Protein AF-A0A0V7ZG40-F1 (afdb_monomer_lite)

Foldseek 3Di:
DPPDVVVLLVLLVVFFDADDDWAALVVLCVVVVHDSVLLVVLLVLLCVQPVSCVQQPADPVRHGDNPDTHDRLSSRSSRSLVSLCVVVVDSVVSSVVCVVPVVSSDPVVSVVVVVVVVVPPPPPD

Organism: NCBI:txid371196

pLDDT: mean 81.97, std 12.68, range [37.78, 92.75]

Radius of gyration: 14.57 Å; chains: 1; bounding box: 39×41×30 Å

Structure (mmCIF, N/CA/C/O backbone):
data_AF-A0A0V7ZG40-F1
#
_entry.id   AF-A0A0V7ZG40-F1
#
loop_
_atom_site.group_PDB
_atom_site.id
_atom_site.type_symbol
_atom_site.label_atom_id
_atom_site.label_alt_id
_atom_site.label_comp_id
_atom_site.label_asym_id
_atom_site.label_entity_id
_atom_site.label_seq_id
_atom_site.pdbx_PDB_ins_code
_atom_site.Cartn_x
_atom_site.Cartn_y
_atom_site.Cartn_z
_atom_site.occupancy
_atom_site.B_iso_or_equiv
_atom_site.auth_seq_id
_atom_site.auth_comp_id
_atom_site.auth_asym_id
_atom_site.auth_atom_id
_atom_site.pdbx_PDB_model_num
ATOM 1 N N . MET A 1 1 ? -11.353 15.785 14.282 1.00 44.00 1 MET A N 1
ATOM 2 C CA . MET A 1 1 ? -12.129 15.208 13.162 1.00 44.00 1 MET A CA 1
ATOM 3 C C . MET A 1 1 ? -11.917 13.700 13.144 1.00 44.00 1 MET A C 1
ATOM 5 O O . MET A 1 1 ? -10.869 13.249 12.698 1.00 44.00 1 MET A O 1
ATOM 9 N N . GLN A 1 2 ? -12.852 12.923 13.694 1.00 45.84 2 GLN A N 1
ATOM 10 C CA . GLN A 1 2 ? -12.866 11.469 13.514 1.00 45.84 2 GLN A CA 1
ATOM 11 C C . GLN A 1 2 ? -13.516 11.190 12.157 1.00 45.84 2 GLN A C 1
ATOM 13 O O . GLN A 1 2 ? -14.728 11.312 12.011 1.00 45.84 2 GLN A O 1
ATOM 18 N N . VAL A 1 3 ? -12.708 10.893 11.141 1.00 54.16 3 VAL A N 1
ATOM 19 C CA . VAL A 1 3 ? -13.236 10.301 9.907 1.00 54.16 3 VAL A CA 1
ATOM 20 C C . VAL A 1 3 ? -13.746 8.913 10.291 1.00 54.16 3 VAL A C 1
ATOM 22 O O . VAL A 1 3 ? -12.994 8.135 10.880 1.00 54.16 3 VAL A O 1
ATOM 25 N N . GLN A 1 4 ? -15.028 8.642 10.046 1.00 60.81 4 GLN A N 1
ATOM 26 C CA . GLN A 1 4 ? -15.668 7.385 10.425 1.00 60.81 4 GLN A CA 1
ATOM 27 C C . GLN A 1 4 ? -14.916 6.219 9.766 1.00 60.81 4 GLN A C 1
ATOM 29 O O . GLN A 1 4 ? -14.747 6.197 8.547 1.00 60.81 4 GLN A O 1
ATOM 34 N N . ALA A 1 5 ? -14.442 5.263 10.570 1.00 62.19 5 ALA A N 1
ATOM 35 C CA . ALA A 1 5 ? -13.622 4.134 10.112 1.00 62.19 5 ALA A CA 1
ATOM 36 C C . ALA A 1 5 ? -14.266 3.358 8.947 1.00 62.19 5 ALA A C 1
ATOM 38 O O . ALA A 1 5 ? -13.562 2.860 8.074 1.00 62.19 5 ALA A O 1
ATOM 39 N N . HIS A 1 6 ? -15.600 3.343 8.891 1.00 67.38 6 HIS A N 1
ATOM 40 C CA . HIS A 1 6 ? -16.380 2.740 7.816 1.00 67.38 6 HIS A CA 1
ATOM 41 C C . HIS A 1 6 ? -16.106 3.366 6.436 1.00 67.38 6 HIS A C 1
ATOM 43 O O . HIS A 1 6 ? -15.906 2.648 5.465 1.00 67.38 6 HIS A O 1
ATOM 49 N N . THR A 1 7 ? -16.007 4.697 6.337 1.00 77.88 7 THR A N 1
ATOM 50 C CA . THR A 1 7 ? -15.710 5.379 5.064 1.00 77.88 7 THR A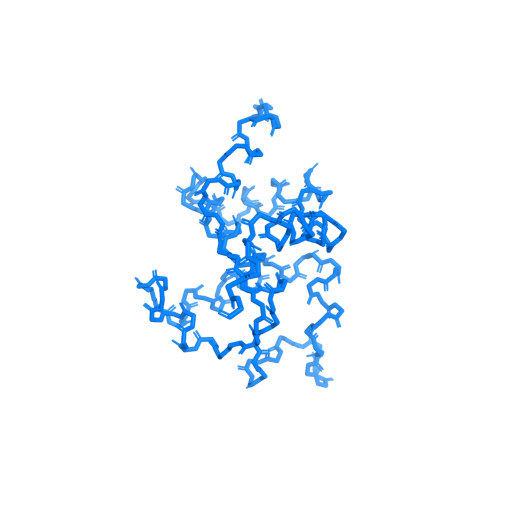 CA 1
ATOM 51 C C . THR A 1 7 ? -14.311 5.041 4.556 1.00 77.88 7 THR A C 1
ATOM 53 O O . THR A 1 7 ? -14.096 4.897 3.354 1.00 77.88 7 THR A O 1
ATOM 56 N N . ILE A 1 8 ? -13.353 4.903 5.478 1.00 79.25 8 ILE A N 1
ATOM 57 C CA . ILE A 1 8 ? -11.979 4.532 5.140 1.00 79.25 8 ILE A CA 1
ATOM 58 C C . ILE A 1 8 ? -11.921 3.086 4.658 1.00 79.25 8 ILE A C 1
ATOM 60 O O . ILE A 1 8 ? -11.273 2.828 3.652 1.00 79.25 8 ILE A O 1
ATOM 64 N N . ASP A 1 9 ? -12.610 2.159 5.317 1.00 78.94 9 ASP A N 1
ATOM 65 C CA . ASP A 1 9 ? -12.619 0.756 4.900 1.00 78.94 9 ASP A CA 1
ATOM 66 C C . ASP A 1 9 ? -13.176 0.592 3.474 1.00 78.94 9 ASP A C 1
ATOM 68 O O . ASP A 1 9 ? -12.483 0.060 2.606 1.00 78.94 9 ASP A O 1
ATOM 72 N N . THR A 1 10 ? -14.328 1.204 3.175 1.00 81.25 10 THR A N 1
ATOM 73 C CA . THR A 1 10 ? -14.924 1.200 1.827 1.00 81.25 10 THR A CA 1
ATOM 74 C C . THR A 1 10 ? -14.009 1.834 0.773 1.00 81.25 10 THR A C 1
ATOM 76 O O . THR A 1 10 ? -13.865 1.314 -0.336 1.00 81.25 10 THR A O 1
ATOM 79 N N . LEU A 1 11 ? -13.348 2.952 1.102 1.00 82.19 11 LEU A N 1
ATOM 80 C CA . LEU A 1 11 ? -12.375 3.598 0.212 1.00 82.19 11 LEU A CA 1
ATOM 81 C C . LEU A 1 11 ? -11.205 2.659 -0.116 1.00 82.19 11 LEU A C 1
ATOM 83 O O . LEU A 1 11 ? -10.721 2.632 -1.253 1.00 82.19 11 LEU A O 1
ATOM 87 N N . LEU A 1 12 ? -10.723 1.930 0.893 1.00 83.50 12 LEU A N 1
ATOM 88 C CA . LEU A 1 12 ? -9.592 1.027 0.759 1.00 83.50 12 LEU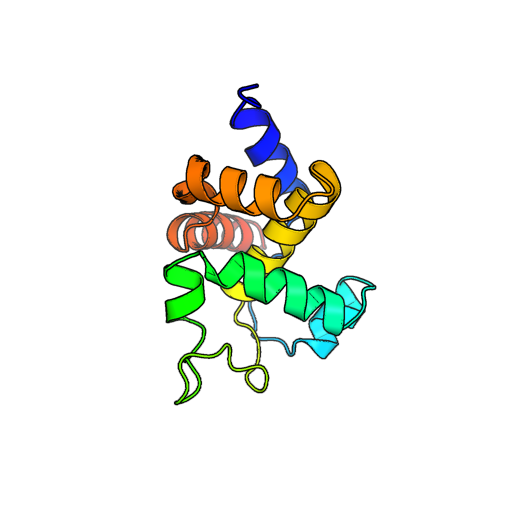 A CA 1
ATOM 89 C C . LEU A 1 12 ? -9.964 -0.216 -0.049 1.00 83.50 12 LEU A C 1
ATOM 91 O O . LEU A 1 12 ? -9.177 -0.606 -0.905 1.00 83.50 12 LEU A O 1
ATOM 95 N N . GLU A 1 13 ? -11.120 -0.830 0.179 1.00 79.06 13 GLU A N 1
ATOM 96 C CA . GLU A 1 13 ? -11.520 -2.060 -0.516 1.00 79.06 13 GLU A CA 1
ATOM 97 C C . GLU A 1 13 ? -11.736 -1.850 -2.020 1.00 79.06 13 GLU A C 1
ATOM 99 O O . GLU A 1 13 ? -11.202 -2.616 -2.820 1.00 79.06 13 GLU A O 1
ATOM 104 N N . ASN A 1 14 ? -12.384 -0.756 -2.423 1.00 75.00 14 ASN A N 1
ATOM 105 C CA . ASN A 1 14 ? -12.733 -0.526 -3.831 1.00 75.00 14 ASN A CA 1
ATOM 106 C C . ASN A 1 14 ? -11.542 -0.202 -4.751 1.00 75.00 14 ASN A C 1
ATOM 108 O O . ASN A 1 14 ? -11.643 -0.362 -5.963 1.00 75.00 14 ASN A O 1
ATOM 112 N N . ASN A 1 15 ? -10.421 0.276 -4.203 1.00 79.50 15 ASN A N 1
ATOM 113 C CA . ASN A 1 15 ? -9.296 0.792 -4.996 1.00 79.50 15 ASN A CA 1
ATOM 114 C C . ASN A 1 15 ? -7.956 0.109 -4.677 1.00 79.50 15 ASN A C 1
ATOM 116 O O . ASN A 1 15 ? -6.894 0.601 -5.075 1.00 79.50 15 ASN A O 1
ATOM 120 N N . SER A 1 16 ? -7.964 -0.969 -3.889 1.00 85.69 16 SER A N 1
ATOM 121 C CA . SER A 1 16 ? -6.742 -1.716 -3.576 1.00 85.69 16 SER A CA 1
ATOM 122 C C . SER A 1 16 ? -6.348 -2.641 -4.721 1.00 85.69 16 SER A C 1
ATOM 124 O O . SER A 1 16 ? -7.190 -3.192 -5.423 1.00 85.69 16 SER A O 1
ATOM 126 N N . ILE A 1 17 ? -5.043 -2.842 -4.884 1.00 86.38 17 ILE A N 1
ATOM 127 C CA . ILE A 1 17 ? -4.499 -3.833 -5.808 1.00 86.38 17 ILE A CA 1
ATOM 128 C C . ILE A 1 17 ? -4.341 -5.156 -5.072 1.00 86.38 17 ILE A C 1
ATOM 130 O O . ILE A 1 17 ? -3.737 -5.219 -4.000 1.00 86.38 17 ILE A O 1
ATOM 134 N N . TYR A 1 18 ? -4.836 -6.208 -5.706 1.00 86.50 18 TYR A N 1
ATOM 135 C CA . TYR A 1 18 ? -4.789 -7.580 -5.233 1.00 86.50 18 TYR A CA 1
ATOM 136 C C . TYR A 1 18 ? -3.988 -8.405 -6.238 1.00 86.50 18 TYR A C 1
ATOM 138 O O . TYR A 1 18 ? -4.235 -8.335 -7.442 1.00 86.50 18 TYR A O 1
ATOM 146 N N . MET A 1 19 ? -2.979 -9.127 -5.756 1.00 85.50 19 MET A N 1
ATOM 147 C CA . MET A 1 19 ? -2.089 -9.943 -6.582 1.00 85.50 19 MET A CA 1
ATOM 148 C C . MET A 1 19 ? -1.729 -11.224 -5.850 1.00 85.50 19 MET A C 1
ATOM 150 O O . MET A 1 19 ? -1.692 -11.245 -4.627 1.00 85.50 19 MET A O 1
ATOM 154 N N . ASP A 1 20 ? -1.415 -12.256 -6.617 1.00 84.94 20 ASP A N 1
ATOM 155 C CA . ASP A 1 20 ? -1.011 -13.588 -6.170 1.00 84.94 20 ASP A CA 1
ATOM 156 C C . ASP A 1 20 ? 0.487 -13.869 -6.397 1.00 84.94 20 ASP A C 1
ATOM 158 O O . ASP A 1 20 ? 1.011 -14.873 -5.923 1.00 84.94 20 ASP A O 1
ATOM 162 N N . TYR A 1 21 ? 1.211 -12.962 -7.064 1.00 86.88 21 TYR A N 1
ATOM 163 C CA . TYR A 1 21 ? 2.633 -13.114 -7.380 1.00 86.88 21 TYR A CA 1
ATOM 164 C C . TYR A 1 21 ? 3.469 -11.880 -7.012 1.00 86.88 21 TYR A C 1
ATOM 166 O O . TYR A 1 21 ? 2.974 -10.756 -6.907 1.00 86.88 21 TYR A O 1
ATOM 174 N N . ASN A 1 22 ? 4.777 -12.093 -6.837 1.00 88.88 22 ASN A N 1
ATOM 175 C CA . ASN A 1 22 ? 5.734 -11.032 -6.523 1.00 88.88 22 ASN A CA 1
ATOM 176 C C . ASN A 1 22 ? 6.029 -10.169 -7.762 1.00 88.88 22 ASN A C 1
ATOM 178 O O . ASN A 1 22 ? 6.235 -10.696 -8.857 1.00 88.88 22 ASN A O 1
ATOM 182 N N . ILE A 1 23 ? 6.137 -8.846 -7.598 1.00 89.81 23 ILE A N 1
ATOM 183 C CA . ILE A 1 23 ? 6.423 -7.923 -8.711 1.00 89.81 23 ILE A CA 1
ATOM 184 C C . ILE A 1 23 ? 7.522 -6.921 -8.396 1.00 89.81 23 ILE A C 1
ATOM 186 O O . ILE A 1 23 ? 7.692 -6.469 -7.269 1.00 89.81 23 ILE A O 1
ATOM 190 N N . SER A 1 24 ? 8.261 -6.495 -9.418 1.00 89.31 24 SER A N 1
ATOM 191 C CA . SER A 1 24 ? 9.217 -5.403 -9.254 1.00 89.31 24 SER A CA 1
ATOM 192 C C . SER A 1 24 ? 8.499 -4.063 -9.049 1.00 89.31 24 SER A C 1
ATOM 194 O O . SER A 1 24 ? 7.402 -3.827 -9.563 1.00 89.31 24 SER A O 1
ATOM 196 N N . ARG A 1 25 ? 9.158 -3.131 -8.350 1.00 86.81 25 ARG A N 1
ATOM 197 C CA . ARG A 1 25 ? 8.664 -1.750 -8.177 1.00 86.81 25 ARG A CA 1
ATOM 198 C C . ARG A 1 25 ? 8.435 -1.033 -9.507 1.00 86.81 25 ARG A C 1
ATOM 200 O O . ARG A 1 25 ? 7.579 -0.162 -9.586 1.00 86.81 25 ARG A O 1
ATOM 207 N N . GLU A 1 26 ? 9.198 -1.393 -10.536 1.00 88.38 26 GLU A N 1
ATOM 208 C CA . GLU A 1 26 ? 9.033 -0.846 -11.881 1.00 88.38 26 GLU A CA 1
ATOM 209 C C . GLU A 1 26 ? 7.767 -1.373 -12.563 1.00 88.38 26 GLU A C 1
ATOM 211 O O . GLU A 1 26 ? 7.030 -0.610 -13.186 1.00 88.38 26 GLU A O 1
ATOM 216 N N . LYS A 1 27 ? 7.470 -2.668 -12.412 1.00 89.19 27 LYS A N 1
ATOM 217 C CA . LYS A 1 27 ? 6.208 -3.222 -12.908 1.00 89.19 27 LYS A CA 1
ATOM 218 C C . LYS A 1 27 ? 5.030 -2.578 -12.177 1.00 89.19 27 LYS A C 1
ATOM 220 O O . LYS A 1 27 ? 4.092 -2.130 -12.826 1.00 89.19 27 LYS A O 1
ATOM 225 N N . LEU A 1 28 ? 5.134 -2.416 -10.854 1.00 88.56 28 LEU A N 1
ATOM 226 C CA . LEU A 1 28 ? 4.120 -1.719 -10.062 1.00 88.56 28 LEU A CA 1
ATOM 227 C C . LEU A 1 28 ? 3.930 -0.261 -10.506 1.00 88.56 28 LEU A C 1
ATOM 229 O O . LEU A 1 28 ? 2.797 0.194 -10.626 1.00 88.56 28 LEU A O 1
ATOM 233 N N . SER A 1 29 ? 5.014 0.472 -10.781 1.00 89.19 29 SER A N 1
ATOM 234 C CA . SER A 1 29 ? 4.926 1.868 -11.221 1.00 89.19 29 SER A CA 1
ATOM 235 C C . SER A 1 29 ? 4.210 1.999 -12.567 1.00 89.19 29 SER A C 1
ATOM 237 O O . SER A 1 29 ? 3.392 2.901 -12.734 1.00 89.19 29 SER A O 1
ATOM 239 N N . LYS A 1 30 ? 4.455 1.058 -13.493 1.00 90.19 30 LYS A N 1
ATOM 240 C CA . LYS A 1 30 ? 3.745 0.981 -14.780 1.00 90.19 30 LYS A CA 1
ATOM 241 C C . LYS A 1 30 ? 2.260 0.666 -14.580 1.00 90.19 30 LYS A C 1
ATOM 243 O O . LYS A 1 30 ? 1.422 1.356 -15.143 1.00 90.19 30 LYS A O 1
ATOM 248 N N . MET A 1 31 ? 1.928 -0.306 -13.727 1.00 88.25 31 MET A N 1
ATOM 249 C CA . MET A 1 31 ? 0.532 -0.679 -13.446 1.00 88.25 31 MET A CA 1
ATOM 250 C C . MET A 1 31 ? -0.267 0.441 -12.774 1.00 88.25 31 MET A C 1
ATOM 252 O O . MET A 1 31 ? -1.434 0.641 -13.085 1.00 88.25 31 MET A O 1
ATOM 256 N N . LEU A 1 32 ? 0.363 1.191 -11.870 1.00 85.75 32 LEU A N 1
ATOM 257 C CA . LEU A 1 32 ? -0.261 2.318 -11.173 1.00 85.75 32 LEU A CA 1
ATOM 258 C C . LEU A 1 32 ? -0.184 3.644 -11.945 1.00 85.75 32 LEU A C 1
ATOM 260 O O . LEU A 1 32 ? -0.617 4.668 -11.410 1.00 85.75 32 LEU A O 1
ATOM 264 N N . ASN A 1 33 ? 0.394 3.632 -13.151 1.00 89.12 33 ASN A N 1
ATOM 265 C CA . ASN A 1 33 ? 0.686 4.807 -13.971 1.00 89.12 33 ASN A CA 1
ATOM 266 C C . ASN A 1 33 ? 1.299 5.964 -13.156 1.00 89.12 33 ASN A C 1
ATOM 268 O O . ASN A 1 33 ? 0.804 7.090 -13.139 1.00 89.12 33 ASN A O 1
ATOM 272 N N . CYS A 1 34 ? 2.350 5.664 -12.392 1.00 88.44 34 CYS A N 1
ATOM 273 C CA . CYS A 1 34 ? 3.012 6.636 -11.526 1.00 88.44 34 CYS A CA 1
ATOM 274 C C . CYS A 1 34 ? 4.533 6.473 -11.558 1.00 88.44 34 CYS A C 1
ATOM 276 O O . CYS A 1 34 ? 5.065 5.480 -12.051 1.00 88.44 34 CYS A O 1
ATOM 278 N N . SER A 1 35 ? 5.266 7.458 -11.036 1.00 89.88 35 SER A N 1
ATOM 279 C CA . SER A 1 35 ? 6.728 7.411 -11.051 1.00 89.88 35 SER A CA 1
ATOM 280 C C . SER A 1 35 ? 7.287 6.404 -10.037 1.00 89.88 35 SER A C 1
ATOM 282 O O . SER A 1 35 ? 6.737 6.195 -8.951 1.00 89.88 35 SER A O 1
ATOM 284 N N . ARG A 1 36 ? 8.451 5.813 -10.342 1.00 86.44 36 ARG A N 1
ATOM 285 C CA . ARG A 1 36 ? 9.173 4.925 -9.405 1.00 86.44 36 ARG A CA 1
ATOM 286 C C . ARG A 1 36 ? 9.491 5.622 -8.078 1.00 86.44 36 ARG A C 1
ATOM 288 O O . ARG A 1 36 ? 9.380 5.007 -7.019 1.00 86.44 36 ARG A O 1
ATOM 295 N N . ALA A 1 37 ? 9.835 6.911 -8.130 1.00 88.44 37 ALA A N 1
ATOM 296 C CA . ALA A 1 37 ? 10.083 7.732 -6.947 1.00 88.44 37 ALA A CA 1
ATOM 297 C C . ALA A 1 37 ? 8.830 7.864 -6.065 1.00 88.44 37 ALA A C 1
ATOM 299 O O . ALA A 1 37 ? 8.924 7.819 -4.837 1.00 88.44 37 ALA A O 1
ATOM 300 N N . TYR A 1 38 ? 7.646 7.960 -6.680 1.00 90.00 38 TYR A N 1
ATOM 301 C CA . TYR A 1 38 ? 6.382 7.987 -5.953 1.00 90.00 38 TYR A CA 1
ATOM 302 C C . TYR A 1 38 ? 6.095 6.648 -5.261 1.00 90.00 38 TYR A C 1
ATOM 304 O O . TYR A 1 38 ? 5.814 6.641 -4.064 1.00 90.00 38 TYR A O 1
ATOM 312 N N . ILE A 1 39 ? 6.288 5.513 -5.945 1.00 90.00 39 ILE A N 1
ATOM 313 C CA . ILE A 1 39 ? 6.201 4.180 -5.316 1.00 90.00 39 ILE A CA 1
ATOM 314 C C . ILE A 1 39 ? 7.161 4.063 -4.130 1.00 90.00 39 ILE A C 1
ATOM 316 O O . ILE A 1 39 ? 6.786 3.562 -3.072 1.00 90.00 39 ILE A O 1
ATOM 320 N N . GLN A 1 40 ? 8.389 4.570 -4.260 1.00 88.94 40 GLN A N 1
ATOM 321 C CA . GLN A 1 40 ? 9.353 4.552 -3.163 1.00 88.94 40 GLN A CA 1
ATOM 322 C C . GLN A 1 40 ? 8.913 5.430 -1.981 1.00 88.94 40 GLN A C 1
ATOM 324 O O . GLN A 1 40 ? 9.095 5.037 -0.828 1.00 88.94 40 GLN A O 1
ATOM 329 N N . LYS A 1 41 ? 8.296 6.591 -2.236 1.00 90.12 41 LYS A N 1
ATOM 330 C CA . LYS A 1 41 ? 7.695 7.440 -1.193 1.00 90.12 41 LYS A CA 1
ATOM 331 C C . LYS A 1 41 ? 6.568 6.707 -0.461 1.00 90.12 41 LYS A C 1
ATOM 333 O O . LYS A 1 41 ? 6.540 6.725 0.768 1.00 90.12 41 LYS A O 1
ATOM 338 N N . LEU A 1 42 ? 5.6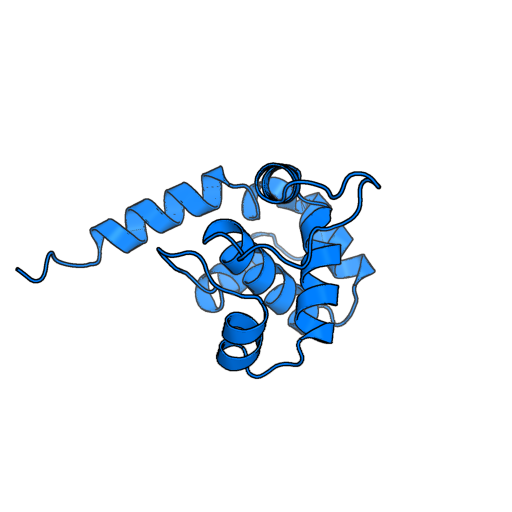86 6.026 -1.192 1.00 91.31 42 LEU A N 1
ATOM 339 C CA . LEU A 1 42 ? 4.608 5.223 -0.608 1.00 91.31 42 LEU A CA 1
ATOM 340 C C . LEU A 1 42 ? 5.157 4.052 0.213 1.00 91.31 42 LEU A C 1
ATOM 342 O O . LEU A 1 42 ? 4.717 3.846 1.339 1.00 91.31 42 LEU A O 1
ATOM 346 N N . ALA A 1 43 ? 6.173 3.348 -0.291 1.00 89.50 43 ALA A N 1
ATOM 347 C CA . ALA A 1 43 ? 6.835 2.263 0.429 1.00 89.50 43 ALA A CA 1
ATOM 348 C C . ALA A 1 43 ? 7.467 2.740 1.749 1.00 89.50 43 ALA A C 1
ATOM 350 O O . ALA A 1 43 ? 7.359 2.058 2.763 1.00 89.50 43 ALA A O 1
ATOM 351 N N . LYS A 1 44 ? 8.070 3.939 1.776 1.00 89.38 44 LYS A N 1
ATOM 352 C CA . LYS A 1 44 ? 8.585 4.551 3.016 1.00 89.38 44 LYS A CA 1
ATOM 353 C C . LYS A 1 44 ? 7.477 4.837 4.034 1.00 89.38 44 LYS A C 1
ATOM 355 O O . 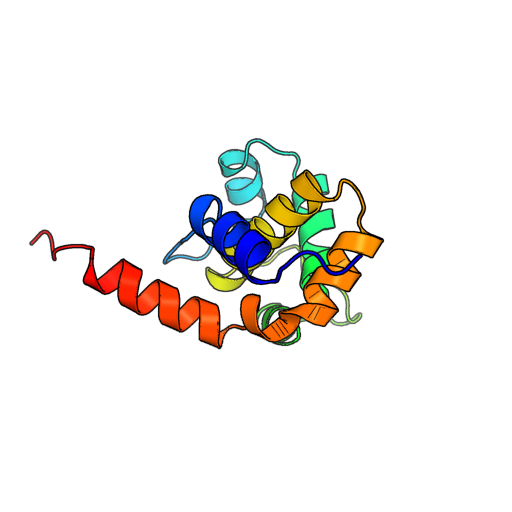LYS A 1 44 ? 7.709 4.695 5.230 1.00 89.38 44 LYS A O 1
ATOM 360 N N . ILE A 1 45 ? 6.285 5.230 3.579 1.00 90.62 45 ILE A N 1
ATOM 361 C CA . ILE A 1 45 ? 5.123 5.415 4.460 1.00 90.62 45 ILE A CA 1
ATOM 362 C C . ILE A 1 45 ? 4.614 4.054 4.947 1.00 90.62 45 ILE A C 1
ATOM 364 O O . ILE A 1 45 ? 4.419 3.884 6.145 1.00 90.62 45 ILE A O 1
ATOM 368 N N . ALA A 1 46 ? 4.479 3.070 4.054 1.00 89.88 46 ALA A N 1
ATOM 369 C CA . ALA A 1 46 ? 4.062 1.706 4.386 1.00 89.88 46 ALA A CA 1
ATOM 370 C C . ALA A 1 46 ? 5.021 1.017 5.374 1.00 89.88 46 ALA A C 1
ATOM 372 O O . ALA A 1 46 ? 4.591 0.196 6.178 1.00 89.88 46 ALA A O 1
ATOM 373 N N . PHE A 1 47 ? 6.299 1.408 5.396 1.00 88.44 47 PHE A N 1
ATOM 374 C CA . PHE A 1 47 ? 7.308 0.891 6.324 1.00 88.44 47 PHE A CA 1
ATOM 375 C C . PHE A 1 47 ? 6.984 1.140 7.811 1.00 88.44 47 PHE A C 1
ATOM 377 O O . PHE A 1 47 ? 7.619 0.563 8.688 1.00 88.44 47 PHE A O 1
ATOM 384 N N . ILE A 1 48 ? 5.993 1.971 8.152 1.00 87.69 48 ILE A N 1
ATOM 385 C CA . ILE A 1 48 ? 5.508 2.075 9.540 1.00 87.69 48 ILE A CA 1
ATOM 386 C C . ILE A 1 48 ? 4.732 0.830 9.997 1.00 87.69 48 ILE A C 1
ATOM 388 O O . ILE A 1 48 ? 4.523 0.660 11.201 1.00 87.69 48 ILE A O 1
ATOM 392 N N . LEU A 1 49 ? 4.296 -0.014 9.058 1.00 88.19 49 LEU A N 1
ATOM 393 C CA . LEU A 1 49 ? 3.578 -1.251 9.324 1.00 88.19 49 LEU A CA 1
ATOM 394 C C . LEU A 1 49 ? 4.571 -2.357 9.715 1.00 88.19 49 LEU A C 1
ATOM 396 O O . LEU A 1 49 ? 5.530 -2.607 8.977 1.00 88.19 49 LEU A O 1
ATOM 400 N N . PRO A 1 50 ? 4.355 -3.045 10.848 1.00 86.94 50 PRO A N 1
ATOM 401 C CA . PRO A 1 50 ? 5.265 -4.087 11.314 1.00 86.94 50 PRO A CA 1
ATOM 402 C C . PRO A 1 50 ? 5.334 -5.263 10.336 1.00 86.94 50 PRO A C 1
ATOM 404 O O . PRO A 1 50 ? 6.425 -5.730 10.026 1.00 86.94 50 PRO A O 1
ATOM 407 N N . ASP A 1 51 ? 4.203 -5.692 9.779 1.00 88.38 51 ASP A N 1
ATOM 408 C CA . ASP A 1 51 ? 4.187 -6.823 8.845 1.00 88.38 51 ASP A CA 1
ATOM 409 C C . ASP A 1 51 ? 4.852 -6.471 7.507 1.00 88.38 51 ASP A C 1
ATOM 411 O O . ASP A 1 51 ? 5.512 -7.306 6.897 1.00 88.38 51 ASP A O 1
ATOM 415 N N . TYR A 1 52 ? 4.773 -5.201 7.083 1.00 87.88 52 TYR A N 1
ATOM 416 C CA . TYR A 1 52 ? 5.454 -4.735 5.868 1.00 87.88 52 TYR A CA 1
ATOM 417 C C . TYR A 1 52 ? 6.972 -4.802 6.036 1.00 87.88 52 TYR A C 1
ATOM 419 O O . TYR A 1 52 ? 7.688 -5.211 5.123 1.00 87.88 52 TYR A O 1
ATOM 427 N N . LYS A 1 53 ? 7.458 -4.425 7.224 1.00 83.50 53 LYS A N 1
ATOM 428 C CA . LYS A 1 53 ? 8.867 -4.550 7.608 1.00 83.50 53 LYS A CA 1
ATOM 429 C C . LYS A 1 53 ? 9.328 -6.000 7.685 1.00 83.50 53 LYS A C 1
ATOM 431 O O . LYS A 1 53 ? 10.452 -6.266 7.300 1.00 83.50 53 LYS A O 1
ATOM 436 N N . LYS A 1 54 ? 8.493 -6.925 8.165 1.00 83.94 54 LYS A N 1
ATOM 437 C CA . LYS A 1 54 ? 8.854 -8.351 8.235 1.00 83.94 54 LYS A CA 1
ATOM 438 C C . LYS A 1 54 ? 9.062 -8.957 6.847 1.00 83.94 54 LYS A C 1
ATOM 440 O O . LYS A 1 54 ? 10.023 -9.686 6.645 1.00 83.94 54 LYS A O 1
ATOM 445 N N . GLU A 1 55 ? 8.196 -8.625 5.890 1.00 79.50 55 GLU A N 1
ATOM 446 C CA . GLU A 1 55 ? 8.326 -9.114 4.510 1.00 79.50 55 GLU A CA 1
ATOM 447 C C . GLU A 1 55 ? 9.360 -8.331 3.678 1.00 79.50 55 GLU A C 1
ATOM 449 O O . GLU A 1 55 ? 9.766 -8.778 2.607 1.00 79.50 55 GLU A O 1
ATOM 454 N N . CYS A 1 56 ? 9.799 -7.156 4.142 1.00 72.44 56 CYS A N 1
ATOM 455 C CA . CYS A 1 56 ? 10.870 -6.386 3.513 1.00 72.44 56 CYS A CA 1
ATOM 456 C C . CYS A 1 56 ? 12.173 -6.629 4.283 1.00 72.44 56 CYS A C 1
ATOM 458 O O . CYS A 1 56 ? 12.397 -5.953 5.288 1.00 72.44 56 CYS A O 1
ATOM 460 N N . PRO A 1 57 ? 13.059 -7.536 3.838 1.00 60.88 57 PRO A N 1
ATOM 461 C CA . PRO A 1 57 ? 14.346 -7.703 4.496 1.00 60.88 57 PRO A CA 1
ATOM 462 C C . PRO A 1 57 ? 15.056 -6.351 4.499 1.00 60.88 57 PRO A C 1
ATOM 464 O O . PRO A 1 57 ? 15.129 -5.654 3.483 1.00 60.88 57 PRO A O 1
ATOM 467 N N . GLN A 1 58 ? 15.478 -5.936 5.686 1.00 65.06 58 GLN A N 1
ATOM 468 C CA . GLN A 1 58 ? 16.200 -4.690 5.850 1.00 65.06 58 GLN A CA 1
ATOM 469 C C . GLN A 1 58 ? 17.556 -4.842 5.169 1.00 65.06 58 GLN A C 1
ATOM 471 O O . GLN A 1 58 ? 18.206 -5.883 5.281 1.00 65.06 58 GLN A O 1
ATOM 476 N N . MET A 1 59 ? 17.994 -3.798 4.469 1.00 64.88 59 MET A N 1
ATOM 477 C CA . MET A 1 59 ? 19.410 -3.687 4.136 1.00 64.88 59 MET A CA 1
ATOM 478 C C . MET A 1 59 ? 20.218 -3.691 5.442 1.00 64.88 59 MET A C 1
ATOM 480 O O . MET A 1 59 ? 19.706 -3.294 6.489 1.00 64.88 59 MET A O 1
ATOM 484 N N . SER A 1 60 ? 21.493 -4.081 5.394 1.00 61.31 60 SER A N 1
ATOM 485 C CA . SER A 1 60 ? 22.372 -4.137 6.577 1.00 61.31 60 SER A CA 1
ATOM 486 C C . SER A 1 60 ? 22.478 -2.805 7.343 1.00 61.31 60 SER A C 1
ATOM 488 O O . SER A 1 60 ? 22.898 -2.782 8.492 1.00 61.31 60 SER A O 1
ATOM 490 N N . ASN A 1 61 ? 22.067 -1.694 6.722 1.00 65.31 61 ASN A N 1
ATOM 491 C CA . ASN A 1 61 ? 21.973 -0.355 7.308 1.00 65.31 61 ASN A CA 1
ATOM 492 C C . ASN A 1 61 ? 20.591 -0.020 7.923 1.00 65.31 61 ASN A C 1
ATOM 494 O O . ASN A 1 61 ? 20.325 1.142 8.221 1.00 65.31 61 ASN A O 1
ATOM 498 N N . GLY A 1 62 ? 19.678 -0.988 8.053 1.00 64.94 62 GLY A N 1
ATOM 499 C CA . GLY A 1 62 ? 18.306 -0.784 8.544 1.00 64.94 62 GLY A CA 1
ATOM 500 C C . GLY A 1 62 ? 17.360 -0.105 7.541 1.00 64.94 62 GLY A C 1
ATOM 501 O O . GLY A 1 62 ? 16.203 0.179 7.864 1.00 64.94 62 GLY A O 1
ATOM 502 N N . GLY A 1 63 ? 17.836 0.170 6.323 1.00 66.94 63 GLY A N 1
ATOM 503 C CA . GLY A 1 63 ? 17.085 0.810 5.249 1.00 66.94 63 GLY A CA 1
ATOM 504 C C . GLY A 1 63 ? 16.154 -0.138 4.491 1.00 66.94 63 GLY A C 1
ATOM 505 O O . GLY A 1 63 ? 16.236 -1.363 4.587 1.00 66.94 63 GLY A O 1
ATOM 506 N N . LEU A 1 64 ? 15.257 0.453 3.699 1.00 72.81 64 LEU A N 1
ATOM 507 C CA . LEU A 1 64 ? 14.349 -0.284 2.822 1.00 72.81 64 LEU A CA 1
ATOM 508 C C . LEU A 1 64 ? 15.115 -0.834 1.612 1.00 72.81 64 LEU A C 1
ATOM 510 O O . LEU A 1 64 ? 15.600 -0.050 0.795 1.00 72.81 64 LEU A O 1
ATOM 514 N N . ASP A 1 65 ? 15.167 -2.161 1.470 1.00 75.69 65 ASP A N 1
ATOM 515 C CA . ASP A 1 65 ? 15.782 -2.808 0.311 1.00 75.69 65 ASP A CA 1
ATOM 516 C C . ASP A 1 65 ? 14.947 -2.563 -0.954 1.00 75.69 65 ASP A C 1
ATOM 518 O O . ASP A 1 65 ? 13.837 -3.082 -1.120 1.00 75.69 65 ASP A O 1
ATOM 522 N N . THR A 1 66 ? 15.473 -1.730 -1.853 1.00 71.75 66 THR A N 1
ATOM 523 C CA . THR A 1 66 ? 14.816 -1.352 -3.109 1.00 71.75 66 THR A CA 1
ATOM 524 C C . THR A 1 66 ? 15.050 -2.335 -4.254 1.00 71.75 66 THR A C 1
ATOM 526 O O . THR A 1 66 ? 14.399 -2.199 -5.297 1.00 71.75 66 THR A O 1
ATOM 529 N N . THR A 1 67 ? 15.932 -3.318 -4.070 1.00 76.50 67 THR A N 1
ATOM 530 C CA . THR A 1 67 ? 16.361 -4.242 -5.128 1.00 76.50 67 THR A CA 1
ATOM 531 C C . THR A 1 67 ? 15.453 -5.463 -5.234 1.00 76.50 67 THR A C 1
ATOM 533 O O . THR A 1 67 ? 15.194 -5.948 -6.334 1.00 76.50 67 THR A O 1
ATOM 536 N N . ARG A 1 68 ? 14.887 -5.914 -4.110 1.00 80.75 68 ARG A N 1
ATOM 537 C CA . ARG A 1 68 ? 13.995 -7.076 -4.083 1.00 80.75 68 ARG A CA 1
ATOM 538 C C . ARG A 1 68 ? 12.612 -6.789 -4.667 1.00 80.75 68 ARG A C 1
ATOM 540 O O . ARG A 1 68 ? 12.109 -5.664 -4.528 1.00 80.75 68 ARG A O 1
ATOM 547 N N . PRO A 1 69 ? 11.981 -7.800 -5.293 1.00 86.19 69 PRO A N 1
ATOM 548 C CA . PRO A 1 69 ? 10.593 -7.706 -5.712 1.00 86.19 69 PRO A CA 1
ATOM 549 C C . PRO A 1 69 ? 9.678 -7.530 -4.495 1.00 86.19 69 PRO A C 1
ATOM 551 O O . PRO A 1 69 ? 9.965 -8.020 -3.405 1.00 86.19 69 PRO A O 1
ATOM 554 N N . LEU A 1 70 ? 8.586 -6.804 -4.703 1.00 88.88 70 LEU A N 1
ATOM 555 C CA . LEU A 1 70 ? 7.528 -6.612 -3.728 1.00 88.88 70 LEU A CA 1
ATOM 556 C C . LEU A 1 70 ? 6.667 -7.869 -3.648 1.00 88.88 70 LEU A C 1
ATOM 558 O O . LEU A 1 70 ? 6.290 -8.427 -4.682 1.00 88.88 70 LEU A O 1
ATOM 562 N N . THR A 1 71 ? 6.322 -8.269 -2.432 1.00 91.44 71 THR A N 1
ATOM 563 C CA . THR A 1 71 ? 5.352 -9.338 -2.189 1.00 91.44 71 THR A CA 1
ATOM 564 C C . THR A 1 71 ? 3.919 -8.876 -2.489 1.00 91.44 71 THR A C 1
ATOM 566 O O . THR A 1 71 ? 3.644 -7.671 -2.446 1.00 91.44 71 THR A O 1
ATOM 569 N N . PRO A 1 72 ? 2.970 -9.803 -2.720 1.00 91.19 72 PRO A N 1
ATOM 570 C CA . PRO A 1 72 ? 1.538 -9.517 -2.790 1.00 91.19 72 PRO A CA 1
ATOM 571 C C . PRO A 1 72 ? 1.026 -8.560 -1.714 1.00 91.19 72 PRO A C 1
ATOM 573 O O . PRO A 1 72 ? 0.361 -7.565 -2.008 1.00 91.19 72 PRO A O 1
ATOM 576 N N . TYR A 1 73 ? 1.406 -8.812 -0.462 1.00 91.75 73 TYR A N 1
ATOM 577 C CA . TYR A 1 73 ? 0.994 -7.985 0.662 1.00 91.75 73 TYR A CA 1
ATOM 578 C C . TYR A 1 73 ? 1.633 -6.594 0.618 1.00 91.75 73 TYR A C 1
ATOM 580 O O . TYR A 1 73 ? 0.960 -5.601 0.891 1.00 91.75 73 TYR A O 1
ATOM 588 N N . GLN A 1 74 ? 2.904 -6.478 0.225 1.00 91.25 74 GLN A N 1
ATOM 589 C CA . GLN A 1 74 ? 3.547 -5.173 0.071 1.00 91.25 74 GLN A CA 1
ATOM 590 C C . GLN A 1 74 ? 2.903 -4.344 -1.041 1.00 91.25 74 GLN A C 1
ATOM 592 O O . GLN A 1 74 ? 2.712 -3.140 -0.870 1.00 91.25 74 GLN A O 1
ATOM 597 N N . VAL A 1 75 ? 2.541 -4.971 -2.162 1.00 92.31 75 VAL A N 1
ATOM 598 C CA . VAL A 1 75 ? 1.817 -4.307 -3.254 1.00 92.31 75 VAL A CA 1
ATOM 599 C C . VAL A 1 75 ? 0.456 -3.816 -2.773 1.00 92.31 75 VAL A C 1
ATOM 601 O O . VAL A 1 75 ? 0.125 -2.641 -2.957 1.00 92.31 75 VAL A O 1
ATOM 604 N N . TRP A 1 76 ? -0.298 -4.685 -2.100 1.00 92.75 76 TRP A N 1
ATOM 605 C CA . TRP A 1 76 ? -1.591 -4.349 -1.519 1.00 92.75 76 TRP A CA 1
ATOM 606 C C . TRP A 1 76 ? -1.482 -3.193 -0.519 1.00 92.75 76 TRP A C 1
ATOM 608 O O . TRP A 1 76 ? -2.186 -2.188 -0.644 1.00 92.75 76 TRP A O 1
ATOM 618 N N . ALA A 1 77 ? -0.527 -3.254 0.407 1.00 92.50 77 ALA A N 1
ATOM 619 C CA . ALA A 1 77 ? -0.285 -2.198 1.381 1.00 92.50 77 ALA A CA 1
ATOM 620 C C . ALA A 1 77 ? 0.094 -0.870 0.704 1.00 92.50 77 ALA A C 1
ATOM 622 O O . ALA A 1 77 ? -0.462 0.172 1.050 1.00 92.50 77 ALA A O 1
ATOM 623 N N . ILE A 1 78 ? 0.982 -0.884 -0.300 1.00 92.50 78 ILE A N 1
ATOM 624 C CA . ILE A 1 78 ? 1.336 0.316 -1.080 1.00 92.50 78 ILE A CA 1
ATOM 625 C C . ILE A 1 78 ? 0.098 0.906 -1.762 1.00 92.50 78 ILE A C 1
ATOM 627 O O . ILE A 1 78 ? -0.074 2.127 -1.751 1.00 92.50 78 ILE A O 1
ATOM 631 N N . SER A 1 79 ? -0.771 0.068 -2.331 1.00 92.25 79 SER A N 1
ATOM 632 C CA . SER A 1 79 ? -1.996 0.529 -2.992 1.00 92.25 79 SER A CA 1
ATOM 633 C C . SER A 1 79 ? -2.957 1.209 -2.010 1.00 92.25 79 SER A C 1
ATOM 635 O O . SER A 1 79 ? -3.453 2.299 -2.288 1.00 92.25 79 SER A O 1
ATOM 637 N N . ARG A 1 80 ? -3.111 0.663 -0.797 1.00 91.75 80 ARG A N 1
ATOM 638 C CA . ARG A 1 80 ? -3.912 1.282 0.269 1.00 91.75 80 ARG A CA 1
ATOM 639 C C . ARG A 1 80 ? -3.330 2.614 0.722 1.00 91.75 80 ARG A C 1
ATOM 641 O O . ARG A 1 80 ? -4.050 3.601 0.859 1.00 91.75 80 ARG A O 1
ATOM 648 N N . VAL A 1 81 ? -2.011 2.670 0.902 1.00 92.25 81 VAL A N 1
ATOM 649 C CA . VAL A 1 81 ? -1.306 3.909 1.254 1.00 92.25 81 VAL A CA 1
ATOM 650 C C . VAL A 1 81 ? -1.463 4.961 0.155 1.00 92.25 81 VAL A C 1
ATOM 652 O O . VAL A 1 81 ? -1.652 6.133 0.471 1.00 92.25 81 VAL A O 1
ATOM 655 N N . ARG A 1 82 ? -1.437 4.569 -1.125 1.00 92.00 82 ARG A N 1
ATOM 656 C CA . ARG A 1 82 ? -1.721 5.468 -2.255 1.00 92.00 82 ARG A CA 1
ATOM 657 C C . ARG A 1 82 ? -3.126 6.054 -2.161 1.00 92.00 82 ARG A C 1
ATOM 659 O O . ARG A 1 82 ? -3.267 7.260 -2.323 1.00 92.00 82 ARG A O 1
ATOM 666 N N . ASN A 1 83 ? -4.133 5.234 -1.871 1.00 90.19 83 ASN A N 1
ATOM 667 C CA . ASN A 1 83 ? -5.522 5.689 -1.769 1.00 90.19 83 ASN A CA 1
ATOM 668 C C . ASN A 1 83 ? -5.700 6.684 -0.615 1.00 90.19 83 ASN A C 1
ATOM 670 O O . ASN A 1 83 ? -6.314 7.732 -0.794 1.00 90.19 83 ASN A O 1
ATOM 674 N N . LEU A 1 84 ? -5.071 6.425 0.537 1.00 90.38 84 LEU A N 1
ATOM 675 C CA . LEU A 1 84 ? -5.043 7.394 1.635 1.00 90.38 84 LEU A CA 1
ATOM 676 C C . LEU A 1 84 ? -4.293 8.679 1.272 1.00 90.38 84 LEU A C 1
ATOM 678 O O . LEU A 1 84 ? -4.757 9.767 1.598 1.00 90.38 84 LEU A O 1
ATOM 682 N N . MET A 1 85 ? -3.153 8.571 0.585 1.00 90.44 85 MET A N 1
ATOM 683 C CA . MET A 1 85 ? -2.402 9.736 0.114 1.00 90.44 85 MET A CA 1
ATOM 684 C C . MET A 1 85 ? -3.207 10.575 -0.879 1.00 90.44 85 MET A C 1
ATOM 686 O O . MET A 1 85 ? -3.082 11.795 -0.854 1.00 90.44 85 MET A O 1
ATOM 690 N N . ALA A 1 86 ? -4.016 9.945 -1.733 1.00 88.25 86 ALA A N 1
ATOM 691 C CA . ALA A 1 86 ? -4.913 10.632 -2.658 1.00 88.25 86 ALA A CA 1
ATOM 692 C C . ALA A 1 86 ? -6.087 11.307 -1.930 1.00 88.25 86 ALA A C 1
ATOM 694 O O . ALA A 1 86 ? -6.495 12.392 -2.323 1.00 88.25 86 ALA A O 1
ATOM 695 N N . TYR A 1 87 ? -6.593 10.699 -0.854 1.00 87.88 87 TYR A N 1
ATOM 696 C CA . TYR A 1 87 ? -7.689 11.254 -0.059 1.00 87.88 87 TYR A CA 1
ATOM 697 C C . TYR A 1 87 ? -7.249 12.415 0.845 1.00 87.88 87 TYR A C 1
ATOM 699 O O . TYR A 1 87 ? -7.888 13.460 0.882 1.00 87.88 87 TYR A O 1
ATOM 707 N N . TYR A 1 88 ? -6.149 12.249 1.583 1.00 87.75 88 TYR A N 1
ATOM 708 C CA . TYR A 1 88 ? -5.680 13.249 2.548 1.00 87.75 88 TYR A CA 1
ATOM 709 C C . TYR A 1 88 ? -4.726 14.287 1.952 1.00 87.75 88 TYR A C 1
ATOM 711 O O . TYR A 1 88 ? -4.467 15.299 2.601 1.00 87.75 88 TYR A O 1
ATOM 719 N N . CYS A 1 89 ? -4.121 14.018 0.789 1.00 87.00 89 CYS A N 1
ATOM 720 C CA . CYS A 1 89 ? -3.073 14.842 0.166 1.00 87.00 89 CYS A CA 1
ATOM 721 C C . CYS A 1 89 ? -1.886 15.187 1.093 1.00 87.00 89 CYS A C 1
ATOM 723 O O . CYS A 1 89 ? -1.090 16.078 0.801 1.00 87.00 89 CYS A O 1
ATOM 725 N N . ASN A 1 90 ? -1.729 14.473 2.213 1.00 89.75 90 ASN A N 1
ATOM 726 C CA . ASN A 1 90 ? -0.769 14.784 3.266 1.00 89.75 90 ASN A CA 1
ATOM 727 C C . ASN A 1 90 ? -0.176 13.494 3.853 1.00 89.75 90 ASN A C 1
ATOM 729 O O . ASN A 1 90 ? -0.893 12.593 4.301 1.00 89.75 90 ASN A O 1
ATOM 733 N N . ALA A 1 91 ? 1.157 13.417 3.860 1.00 88.62 91 ALA A N 1
ATOM 734 C CA . ALA A 1 91 ? 1.889 12.237 4.308 1.00 88.62 91 ALA A CA 1
ATOM 735 C C . ALA A 1 91 ? 1.792 12.001 5.822 1.00 88.62 91 ALA A C 1
ATOM 737 O O . ALA A 1 91 ? 1.705 10.849 6.239 1.00 88.62 91 ALA A O 1
ATOM 738 N N . GLU A 1 92 ? 1.778 13.053 6.641 1.00 89.88 92 GLU A N 1
ATOM 739 C CA . GLU A 1 92 ? 1.651 12.918 8.096 1.00 89.88 92 GLU A CA 1
ATOM 740 C C . GLU A 1 92 ? 0.235 12.503 8.492 1.00 89.88 92 GLU A C 1
ATOM 742 O O . GLU A 1 92 ? 0.077 11.558 9.264 1.00 89.88 92 GLU A O 1
ATOM 747 N N . MET A 1 93 ? -0.791 13.092 7.869 1.00 89.44 93 MET A N 1
ATOM 748 C CA . MET A 1 93 ? -2.184 12.662 8.064 1.00 89.44 93 MET A CA 1
ATOM 749 C C . MET A 1 93 ? -2.390 11.210 7.627 1.00 89.44 93 MET A C 1
ATOM 751 O O . MET A 1 93 ? -3.036 10.434 8.327 1.00 89.44 93 MET A O 1
ATOM 755 N N . THR A 1 94 ? -1.775 10.807 6.511 1.00 90.25 94 THR A N 1
ATOM 756 C CA . THR A 1 94 ? -1.807 9.414 6.048 1.00 90.25 94 THR A CA 1
ATOM 757 C C . THR A 1 94 ? -1.153 8.478 7.064 1.00 90.25 94 THR A C 1
ATOM 759 O O . THR A 1 94 ? -1.755 7.480 7.456 1.00 90.25 94 THR A O 1
ATOM 762 N N . LYS A 1 95 ? 0.051 8.806 7.555 1.00 90.81 95 LYS A N 1
ATOM 763 C CA . LYS A 1 95 ? 0.730 8.020 8.601 1.00 90.81 95 LYS A CA 1
ATOM 764 C C . LYS A 1 95 ? -0.103 7.939 9.878 1.00 90.81 95 LYS A C 1
ATOM 766 O O . LYS A 1 95 ? -0.176 6.870 10.480 1.00 90.81 95 LYS A O 1
ATOM 771 N N . GLN A 1 96 ? -0.717 9.043 10.299 1.00 90.88 96 GLN A N 1
ATOM 772 C CA . GLN A 1 96 ? -1.576 9.086 11.479 1.00 90.88 96 GLN A CA 1
ATOM 773 C C . GLN A 1 96 ? -2.817 8.209 11.290 1.00 90.88 96 GLN A C 1
ATOM 775 O O . GLN A 1 96 ? -3.133 7.412 12.169 1.00 90.88 96 GLN A O 1
ATOM 780 N N . CYS A 1 97 ? -3.465 8.275 10.126 1.00 89.44 97 CYS A N 1
ATOM 781 C CA . CYS A 1 97 ? -4.611 7.431 9.801 1.00 89.44 97 CYS A CA 1
ATOM 782 C C . CYS A 1 97 ? -4.243 5.940 9.825 1.00 89.44 97 CYS A C 1
ATOM 784 O O . CYS A 1 97 ? -4.940 5.147 10.457 1.00 89.44 97 CYS A O 1
ATOM 786 N N . ILE A 1 98 ? -3.102 5.567 9.235 1.00 90.88 98 ILE A N 1
ATOM 787 C CA . ILE A 1 98 ? -2.589 4.190 9.274 1.00 90.88 98 ILE A CA 1
ATOM 788 C C . ILE A 1 98 ? -2.305 3.747 10.713 1.00 90.88 98 ILE A C 1
ATOM 790 O O . ILE A 1 98 ? -2.602 2.614 11.075 1.00 90.88 98 ILE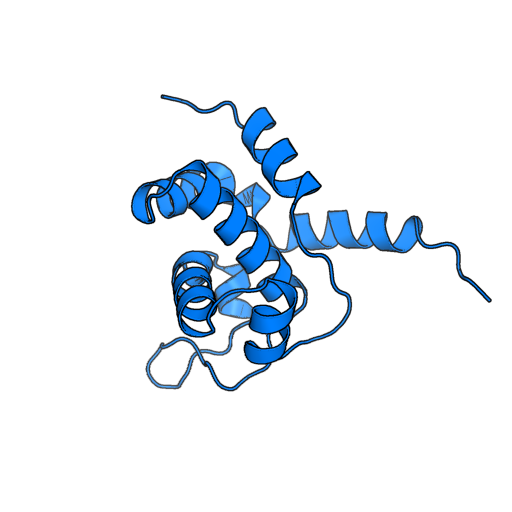 A O 1
ATOM 794 N N . ARG A 1 99 ? -1.737 4.620 11.555 1.00 89.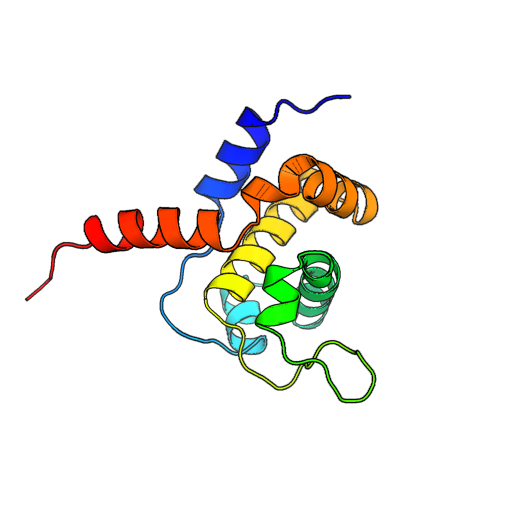44 99 ARG A N 1
ATOM 795 C CA . ARG A 1 99 ? -1.477 4.311 12.973 1.00 89.44 99 ARG A CA 1
ATOM 796 C C . ARG A 1 99 ? -2.769 4.080 13.753 1.00 89.44 99 ARG A C 1
ATOM 798 O O . ARG A 1 99 ? -2.831 3.121 14.515 1.00 89.44 99 ARG A O 1
ATOM 805 N N . ASN A 1 100 ? -3.780 4.913 13.527 1.00 89.25 100 ASN A N 1
ATOM 806 C CA . ASN A 1 100 ? -5.075 4.811 14.200 1.00 89.25 100 ASN A CA 1
ATOM 807 C C . ASN A 1 100 ? -5.887 3.598 13.723 1.00 89.25 100 ASN A C 1
ATOM 809 O O . ASN A 1 100 ? -6.685 3.065 14.482 1.00 89.25 100 ASN A O 1
ATOM 813 N N . ASN A 1 101 ? -5.657 3.139 12.490 1.00 88.75 101 ASN A N 1
ATOM 814 C CA . ASN A 1 101 ? -6.395 2.042 11.865 1.00 88.75 101 ASN A CA 1
ATOM 815 C C . ASN A 1 101 ? -5.485 0.868 11.479 1.00 88.75 101 ASN A C 1
ATOM 817 O O . ASN A 1 101 ? -5.731 0.194 10.481 1.00 88.75 101 ASN A O 1
ATOM 821 N N . ARG A 1 102 ? -4.428 0.601 12.261 1.00 85.94 102 ARG A N 1
ATOM 822 C CA . ARG A 1 102 ? -3.448 -0.469 11.980 1.00 85.94 102 ARG A CA 1
ATOM 823 C C . ARG A 1 102 ? -4.066 -1.823 11.608 1.00 85.94 102 ARG A C 1
ATOM 825 O O . ARG A 1 102 ? -3.543 -2.429 10.674 1.00 85.94 102 ARG A O 1
ATOM 832 N N . PRO A 1 103 ? -5.148 -2.299 12.259 1.00 88.50 103 PRO A N 1
ATOM 833 C CA . PRO A 1 103 ? -5.770 -3.571 11.896 1.00 88.50 103 PRO A CA 1
ATOM 834 C C . PRO A 1 103 ? -6.198 -3.653 10.424 1.00 88.50 103 PRO A C 1
ATOM 836 O O . PRO A 1 103 ? -6.051 -4.712 9.815 1.00 88.50 103 PRO A O 1
ATOM 839 N N . LEU A 1 104 ? -6.615 -2.534 9.817 1.00 87.38 104 LEU A N 1
ATOM 840 C CA . LEU A 1 104 ? -7.007 -2.471 8.401 1.00 87.38 104 LEU A CA 1
ATOM 841 C C . LEU A 1 104 ? -5.829 -2.676 7.442 1.00 87.38 104 LEU A C 1
ATOM 843 O O . LEU A 1 104 ? -6.028 -2.963 6.268 1.00 87.38 104 LEU A O 1
ATOM 847 N N . PHE A 1 105 ? -4.597 -2.526 7.917 1.00 89.88 105 PHE A N 1
ATOM 848 C CA . PHE A 1 105 ? -3.382 -2.703 7.124 1.00 89.88 105 PHE A CA 1
ATOM 849 C C . PHE A 1 105 ? -2.614 -3.960 7.524 1.00 89.88 105 PHE A C 1
ATOM 851 O O . PHE A 1 105 ? -1.511 -4.165 7.035 1.00 89.88 105 PHE A O 1
ATOM 858 N N . SER A 1 106 ? -3.155 -4.769 8.436 1.00 89.81 106 SER A N 1
ATOM 859 C CA . SER A 1 106 ? -2.485 -5.973 8.919 1.00 89.81 106 SER A CA 1
ATOM 860 C C . SER A 1 106 ? -2.384 -7.037 7.830 1.00 89.81 106 SER A C 1
ATOM 862 O O . SER A 1 106 ? -3.245 -7.137 6.950 1.00 89.81 106 SER A O 1
ATOM 864 N N . LYS A 1 107 ? -1.355 -7.884 7.931 1.00 88.81 107 LYS A N 1
ATOM 865 C CA . LYS A 1 107 ? -1.228 -9.064 7.066 1.00 88.81 107 LYS A CA 1
ATOM 866 C C . LYS A 1 107 ? -2.440 -9.992 7.188 1.00 88.81 107 LYS A C 1
ATOM 868 O O . LYS A 1 107 ? -2.958 -10.443 6.178 1.00 88.81 107 LYS A O 1
ATOM 873 N N . GLN A 1 108 ? -2.963 -10.165 8.401 1.00 89.50 108 GLN A N 1
ATOM 874 C CA . GLN A 1 108 ? -4.169 -10.956 8.649 1.00 89.50 108 GLN A CA 1
ATOM 875 C C . GLN A 1 108 ? -5.380 -10.453 7.845 1.00 89.50 108 GLN A C 1
ATOM 877 O O . GLN A 1 108 ? -6.107 -11.259 7.270 1.00 89.50 108 GLN A O 1
ATOM 882 N N . ARG A 1 109 ? -5.597 -9.130 7.765 1.00 89.12 109 ARG A N 1
ATOM 883 C CA . ARG A 1 109 ? -6.686 -8.558 6.950 1.00 89.12 109 ARG A CA 1
ATOM 884 C C . ARG A 1 109 ? -6.468 -8.826 5.462 1.00 89.12 109 ARG A C 1
ATOM 886 O O . ARG A 1 109 ? -7.428 -9.125 4.760 1.00 89.12 109 ARG A O 1
ATOM 893 N N . PHE A 1 110 ? -5.228 -8.733 4.985 1.00 90.31 110 PHE A N 1
ATOM 894 C CA . PHE A 1 110 ? -4.890 -9.102 3.610 1.00 90.31 110 PHE A CA 1
ATOM 895 C C . PHE A 1 110 ? -5.190 -10.577 3.326 1.00 90.31 110 PHE A C 1
ATOM 897 O O . PHE A 1 110 ? -5.845 -10.864 2.329 1.00 90.31 110 PHE A O 1
ATOM 904 N N . ASP A 1 111 ? -4.772 -11.485 4.209 1.00 89.38 111 ASP A N 1
ATOM 905 C CA . ASP A 1 111 ? -4.982 -12.925 4.038 1.00 89.38 111 ASP A CA 1
ATOM 906 C C . ASP A 1 111 ? -6.478 -13.269 4.015 1.00 89.38 111 ASP A C 1
ATOM 908 O O . ASP A 1 111 ? -6.920 -14.002 3.139 1.00 89.38 111 ASP A O 1
ATOM 912 N N . GLN A 1 112 ? -7.285 -12.661 4.894 1.00 88.12 112 GLN A N 1
ATOM 913 C CA . GLN A 1 112 ? -8.748 -12.807 4.873 1.00 88.12 112 GLN A CA 1
ATOM 914 C C . GLN A 1 112 ? -9.356 -12.393 3.528 1.00 88.12 112 GLN A C 1
ATOM 916 O O . GLN A 1 112 ? -10.178 -13.118 2.973 1.00 88.12 112 GLN A O 1
ATOM 921 N N . ILE A 1 113 ? -8.947 -11.240 2.990 1.00 85.50 113 ILE A N 1
ATOM 922 C CA . ILE A 1 113 ? -9.460 -10.752 1.703 1.00 85.50 113 ILE A CA 1
ATOM 923 C C . ILE A 1 113 ? -8.983 -11.650 0.555 1.00 85.50 113 ILE A C 1
ATOM 925 O O . ILE A 1 113 ? -9.755 -11.928 -0.356 1.00 85.50 113 ILE A O 1
ATOM 929 N N . MET A 1 114 ? -7.735 -12.122 0.595 1.00 84.88 114 MET A N 1
ATOM 930 C CA . MET A 1 114 ? -7.184 -13.040 -0.405 1.00 84.88 114 MET A CA 1
ATOM 931 C C . MET A 1 114 ? -7.909 -14.381 -0.428 1.00 84.88 114 MET A C 1
ATOM 933 O O . MET A 1 114 ? -8.162 -14.894 -1.513 1.00 84.88 114 MET A O 1
ATOM 937 N N . THR A 1 115 ? -8.263 -14.936 0.734 1.00 84.81 115 THR A N 1
ATOM 938 C CA . THR A 1 115 ? -9.058 -16.168 0.814 1.00 84.81 115 THR A CA 1
ATOM 939 C C . THR A 1 115 ? -10.384 -15.986 0.086 1.00 84.81 115 THR A C 1
ATOM 941 O O . THR A 1 115 ? -10.669 -16.739 -0.838 1.00 84.81 115 THR A O 1
ATOM 944 N N . VAL A 1 116 ? -11.125 -14.917 0.398 1.00 79.75 116 VAL A N 1
ATOM 945 C CA . VAL A 1 116 ? -12.402 -14.613 -0.271 1.00 79.75 116 VAL A CA 1
ATOM 946 C C . VAL A 1 116 ? -12.204 -14.360 -1.771 1.00 79.75 116 VAL A C 1
ATOM 948 O O . VAL A 1 116 ? -12.952 -14.871 -2.597 1.00 79.75 116 VAL A O 1
ATOM 951 N N . PHE A 1 117 ? -11.174 -13.604 -2.156 1.00 72.25 117 PHE A N 1
ATOM 952 C CA . PHE A 1 117 ? -10.881 -13.313 -3.562 1.00 72.25 117 PHE A CA 1
ATOM 953 C C . PHE A 1 117 ? -10.546 -14.577 -4.370 1.00 72.25 117 PHE A C 1
ATOM 955 O O . PHE A 1 117 ? -10.942 -14.694 -5.529 1.00 72.25 117 PHE A O 1
ATOM 962 N N . ASN A 1 118 ? -9.836 -15.530 -3.764 1.00 71.38 118 ASN A N 1
ATOM 963 C CA . ASN A 1 118 ? -9.493 -16.800 -4.395 1.00 71.38 118 ASN A CA 1
ATOM 964 C C . ASN A 1 118 ? -10.677 -17.774 -4.437 1.00 71.38 118 ASN A C 1
ATOM 966 O O . ASN A 1 118 ? -10.800 -18.500 -5.416 1.00 71.38 118 ASN A O 1
ATOM 970 N N . GLU A 1 119 ? -11.566 -17.761 -3.441 1.00 66.56 119 GLU A N 1
ATOM 971 C CA . GLU A 1 119 ? -12.806 -18.554 -3.449 1.00 66.56 119 GLU A CA 1
ATOM 972 C C . GLU A 1 119 ? -13.789 -18.099 -4.540 1.00 66.56 119 GLU A C 1
ATOM 974 O O . GLU A 1 119 ? -14.526 -18.912 -5.092 1.00 66.56 119 GLU A O 1
ATOM 979 N N . VAL A 1 120 ? -13.778 -16.809 -4.897 1.00 60.41 120 VAL A N 1
ATOM 980 C CA . VAL A 1 120 ? -14.651 -16.240 -5.940 1.00 60.41 120 VAL A CA 1
ATOM 981 C C . VAL A 1 120 ? -14.100 -16.440 -7.359 1.00 60.41 120 VAL A C 1
ATOM 983 O O . VAL A 1 120 ? -14.844 -16.277 -8.325 1.00 60.41 120 VAL A O 1
ATOM 986 N N . LYS A 1 121 ? -12.832 -16.843 -7.538 1.00 48.94 121 LYS A N 1
ATOM 987 C CA . LYS A 1 121 ? -12.366 -17.340 -8.841 1.00 48.94 121 LYS A CA 1
ATOM 988 C C . LYS A 1 121 ? -12.895 -18.768 -9.017 1.00 48.94 121 LYS A C 1
ATOM 990 O O . LYS A 1 121 ? -12.336 -19.671 -8.394 1.00 48.94 121 LYS A O 1
ATOM 995 N N . PRO A 1 122 ? -13.913 -19.028 -9.866 1.00 44.03 122 PRO A N 1
ATOM 996 C CA . PRO A 1 122 ? -14.197 -20.402 -10.237 1.00 44.03 122 PRO A CA 1
ATOM 997 C C . PRO A 1 122 ? -12.917 -20.973 -10.834 1.00 44.03 122 PRO A C 1
ATOM 999 O O . PRO A 1 122 ? -12.280 -20.335 -11.680 1.00 44.03 122 PRO A O 1
ATOM 1002 N N . GLN A 1 123 ? -12.536 -22.153 -10.350 1.00 46.31 123 GLN A N 1
ATOM 1003 C CA . GLN A 1 123 ? -11.554 -23.016 -10.983 1.00 46.31 123 GLN A CA 1
ATOM 1004 C C . GLN A 1 123 ? -11.945 -23.138 -12.459 1.00 46.31 123 GLN A C 1
ATOM 1006 O O . GLN A 1 123 ? -12.825 -23.915 -12.819 1.00 46.31 123 GLN A O 1
ATOM 1011 N N . SER A 1 124 ? -11.358 -22.299 -13.308 1.00 41.78 124 SER A N 1
ATOM 1012 C CA . SER A 1 124 ? -11.419 -22.493 -14.747 1.00 41.78 124 SER A CA 1
ATOM 1013 C C . SER A 1 124 ? -10.443 -23.626 -15.012 1.00 41.78 124 SER A C 1
ATOM 1015 O O . SER A 1 124 ? -9.231 -23.407 -15.057 1.00 41.78 124 SER A O 1
ATOM 1017 N N . ALA A 1 125 ? -11.012 -24.832 -14.975 1.00 37.78 125 ALA A N 1
ATOM 1018 C CA . ALA A 1 125 ? -10.425 -26.078 -15.439 1.00 37.78 125 ALA A CA 1
ATOM 1019 C C . ALA A 1 125 ? -9.997 -25.974 -16.909 1.00 37.78 125 ALA A C 1
ATOM 1021 O O . ALA A 1 125 ? -10.641 -25.200 -17.658 1.00 37.78 125 ALA A O 1
#

Secondary structure (DSSP, 8-state):
----HHHHHHHHHHH----SS-B-HHHHHHHTTS-HHHHHHHHHHHTTSHHHHHHSPBPTTS-B-SSSPBPHHHHHHHHHHHHHHHHH--HHHHHHHHHHTGGGGSHHHHHHHHHHHHHTS----

Sequence (125 aa):
MQVQAHTIDTLLENNSIYMDYNISREKLSKMLNCSRAYIQKLAKIAFILPDYKKECPQMSNGGLDTTRPLTPYQVWAISRVRNLMAYYCNAEMTKQCIRNNRPLFSKQRFDQIMTVFNEVKPQSA